Protein AF-A0A355WJ47-F1 (afdb_monomer_lite)

Radius of gyration: 17.59 Å; chains: 1; bounding box: 29×33×42 Å

Structure (mmCIF, N/CA/C/O backbone):
data_AF-A0A355WJ47-F1
#
_entry.id   AF-A0A355WJ47-F1
#
loop_
_atom_site.group_PDB
_atom_site.id
_atom_site.type_symbol
_atom_site.label_atom_id
_atom_site.label_alt_id
_atom_site.label_comp_id
_atom_site.label_asym_id
_atom_site.label_entity_id
_atom_site.label_seq_id
_atom_site.pdbx_PDB_ins_code
_atom_site.Cartn_x
_atom_site.Cartn_y
_atom_site.Cartn_z
_atom_site.occupancy
_atom_site.B_iso_or_equiv
_atom_site.auth_seq_id
_atom_site.auth_comp_id
_atom_site.auth_asym_id
_atom_site.auth_atom_id
_atom_site.pdbx_PDB_model_num
ATOM 1 N N . LYS A 1 1 ? -11.192 10.834 -9.776 1.00 74.88 1 LYS A N 1
ATOM 2 C CA . LYS A 1 1 ? -10.019 10.675 -10.678 1.00 74.88 1 LYS A CA 1
ATOM 3 C C . LYS A 1 1 ? -10.281 9.476 -11.589 1.00 74.88 1 LYS A C 1
ATOM 5 O O . LYS A 1 1 ? -10.699 8.456 -11.050 1.00 74.88 1 LYS A O 1
ATOM 10 N N . PRO A 1 2 ? -10.142 9.591 -12.922 1.00 90.44 2 PRO A N 1
ATOM 11 C CA . PRO A 1 2 ? -10.475 8.495 -13.833 1.00 90.44 2 PRO A CA 1
ATOM 12 C C . PRO A 1 2 ? -9.542 7.297 -13.617 1.00 90.44 2 PRO A C 1
ATOM 14 O O . PRO A 1 2 ? -8.343 7.470 -13.396 1.00 90.44 2 PRO A O 1
ATOM 17 N N . VAL A 1 3 ? -10.100 6.087 -13.664 1.00 90.75 3 VAL A N 1
ATOM 18 C CA . VAL A 1 3 ? -9.340 4.837 -13.528 1.00 90.75 3 VAL A CA 1
ATOM 19 C C . VAL A 1 3 ? -8.800 4.434 -14.896 1.00 90.75 3 VAL A C 1
ATOM 21 O O . VAL A 1 3 ? -9.572 4.204 -15.824 1.00 90.75 3 VAL A O 1
ATOM 24 N N . LEU A 1 4 ? -7.477 4.307 -15.012 1.00 91.75 4 LEU A N 1
ATOM 25 C CA . LEU A 1 4 ? -6.827 3.779 -16.211 1.00 91.75 4 LEU A CA 1
ATOM 26 C C . LEU A 1 4 ? -6.780 2.251 -16.151 1.00 91.75 4 LEU A C 1
ATOM 28 O O . LEU A 1 4 ? -6.264 1.674 -15.194 1.00 91.75 4 LEU A O 1
ATOM 32 N N . ARG A 1 5 ? -7.302 1.592 -17.187 1.00 92.56 5 ARG A N 1
ATOM 33 C CA . ARG A 1 5 ? -7.254 0.132 -17.331 1.00 92.56 5 ARG A CA 1
ATOM 34 C C . ARG A 1 5 ? -6.119 -0.232 -18.278 1.00 92.56 5 ARG A C 1
ATOM 36 O O . ARG A 1 5 ? -6.213 0.017 -19.474 1.00 92.56 5 ARG A O 1
ATOM 43 N N . LEU A 1 6 ? -5.049 -0.802 -17.734 1.00 92.44 6 LEU A N 1
ATOM 44 C CA . LEU A 1 6 ? -3.853 -1.176 -18.486 1.00 92.44 6 LEU A CA 1
ATOM 45 C C . LEU A 1 6 ? -3.663 -2.701 -18.464 1.00 92.44 6 LEU A C 1
ATOM 47 O O . LEU A 1 6 ? -3.877 -3.319 -17.417 1.00 92.44 6 LEU A O 1
ATOM 51 N N . PRO A 1 7 ? -3.216 -3.326 -19.568 1.00 95.44 7 PRO A N 1
ATOM 52 C CA . PRO A 1 7 ? -2.844 -4.736 -19.562 1.00 95.44 7 PRO A CA 1
ATOM 53 C C . PRO A 1 7 ? -1.669 -5.002 -18.612 1.00 95.44 7 PRO A C 1
ATOM 55 O O . PRO A 1 7 ? -0.620 -4.360 -18.704 1.00 95.44 7 PRO A O 1
ATOM 58 N N . ALA A 1 8 ? -1.800 -6.006 -17.741 1.00 95.25 8 ALA A N 1
ATOM 59 C CA . ALA A 1 8 ? -0.765 -6.340 -16.758 1.00 95.25 8 ALA A CA 1
ATOM 60 C C . ALA A 1 8 ? 0.582 -6.722 -17.401 1.00 95.25 8 ALA A C 1
ATOM 62 O O . ALA A 1 8 ? 1.642 -6.424 -16.858 1.00 95.25 8 ALA A O 1
ATOM 63 N N . ALA A 1 9 ? 0.563 -7.376 -18.568 1.00 96.25 9 ALA A N 1
ATOM 64 C CA . ALA A 1 9 ? 1.778 -7.691 -19.319 1.00 96.25 9 ALA A CA 1
ATOM 65 C C . ALA A 1 9 ? 2.512 -6.424 -19.790 1.00 96.25 9 ALA A C 1
ATOM 67 O O . ALA A 1 9 ? 3.713 -6.307 -19.561 1.00 96.25 9 ALA A O 1
ATOM 68 N N . GLY A 1 10 ? 1.782 -5.456 -20.354 1.00 96.88 10 GLY A N 1
ATOM 69 C CA . GLY A 1 10 ? 2.352 -4.185 -20.807 1.00 96.88 10 GLY A CA 1
ATOM 70 C C . GLY A 1 10 ? 2.946 -3.373 -19.657 1.00 96.88 10 GLY A C 1
ATOM 71 O O . GLY A 1 10 ? 4.073 -2.896 -19.760 1.00 96.88 10 GLY A O 1
ATOM 72 N N . LEU A 1 11 ? 2.243 -3.294 -18.521 1.00 96.38 11 LEU A N 1
ATOM 73 C CA . LEU A 1 11 ? 2.754 -2.589 -17.342 1.00 96.38 11 LEU A CA 1
ATOM 74 C C . LEU A 1 11 ? 4.014 -3.256 -16.763 1.00 96.38 11 LEU A C 1
ATOM 76 O O . LEU A 1 11 ? 4.951 -2.558 -16.384 1.00 96.38 11 LEU A O 1
ATOM 80 N N . ARG A 1 12 ? 4.073 -4.597 -16.735 1.00 97.25 12 ARG A N 1
ATOM 81 C CA . ARG A 1 12 ? 5.285 -5.326 -16.316 1.00 97.25 12 ARG A CA 1
ATOM 82 C C . ARG A 1 12 ? 6.471 -5.006 -17.221 1.00 97.25 12 ARG A C 1
ATOM 84 O O . ARG A 1 12 ? 7.540 -4.702 -16.704 1.00 97.25 12 ARG A O 1
ATOM 91 N N . ALA A 1 13 ? 6.278 -5.042 -18.540 1.00 97.88 13 ALA A N 1
ATOM 92 C CA . ALA A 1 13 ? 7.336 -4.733 -19.501 1.00 97.88 13 ALA A CA 1
ATOM 93 C C . ALA A 1 13 ? 7.845 -3.291 -19.340 1.00 97.88 13 ALA A C 1
ATOM 95 O O . ALA A 1 13 ? 9.049 -3.071 -19.236 1.00 97.88 13 ALA A O 1
ATOM 96 N N . ALA A 1 14 ? 6.932 -2.322 -19.226 1.00 97.44 14 ALA A N 1
ATOM 97 C CA . ALA A 1 14 ? 7.292 -0.921 -19.023 1.00 97.44 14 ALA A CA 1
ATOM 98 C C . ALA A 1 14 ? 8.111 -0.712 -17.737 1.00 97.44 14 ALA A C 1
ATOM 100 O O . ALA A 1 14 ? 9.148 -0.051 -17.766 1.00 97.44 14 ALA A O 1
ATOM 101 N N . LEU A 1 15 ? 7.694 -1.315 -16.617 1.00 97.38 15 LEU A N 1
ATOM 102 C CA . LEU A 1 15 ? 8.420 -1.207 -15.347 1.00 97.38 15 LEU A CA 1
ATOM 103 C C . LEU A 1 15 ? 9.771 -1.940 -15.362 1.00 97.38 15 LEU A C 1
ATOM 105 O O . LEU A 1 15 ? 10.716 -1.460 -14.738 1.00 97.38 15 LEU A O 1
ATOM 109 N N . ALA A 1 16 ? 9.888 -3.055 -16.091 1.00 97.69 16 ALA A N 1
ATOM 110 C CA . ALA A 1 16 ? 11.149 -3.784 -16.250 1.00 97.69 16 ALA A CA 1
ATOM 111 C C . ALA A 1 16 ? 12.220 -2.960 -16.981 1.00 97.69 16 ALA A C 1
ATOM 113 O O . ALA A 1 16 ? 13.396 -3.074 -16.649 1.00 97.69 16 ALA A O 1
ATOM 114 N N . VAL A 1 17 ? 11.816 -2.099 -17.923 1.00 98.19 17 VAL A N 1
ATOM 115 C CA . VAL A 1 17 ? 12.723 -1.159 -18.601 1.00 98.19 17 VAL A CA 1
ATOM 116 C C . VAL A 1 17 ? 12.964 0.092 -17.751 1.00 98.19 17 VAL A C 1
ATOM 118 O O . VAL A 1 17 ? 14.098 0.534 -17.601 1.00 98.19 17 VAL A O 1
ATOM 121 N N . ALA A 1 18 ? 11.916 0.662 -17.153 1.00 98.00 18 ALA A N 1
ATOM 122 C CA . ALA A 1 18 ? 12.010 1.935 -16.437 1.00 98.00 18 ALA A CA 1
ATOM 123 C C . ALA A 1 18 ? 12.834 1.861 -15.138 1.00 98.00 18 ALA A C 1
ATOM 125 O O . ALA A 1 18 ? 13.536 2.816 -14.805 1.00 98.00 18 ALA A O 1
ATOM 126 N N . LYS A 1 19 ? 12.754 0.750 -14.393 1.00 97.75 19 LYS A N 1
ATOM 127 C CA . LYS A 1 19 ? 13.441 0.579 -13.102 1.00 97.75 19 LYS A CA 1
ATOM 128 C C . LYS A 1 19 ? 14.975 0.636 -13.204 1.00 97.75 19 LYS A C 1
ATOM 130 O O . LYS A 1 19 ? 15.552 1.445 -12.477 1.00 97.75 19 LYS A O 1
ATOM 135 N N . PRO A 1 20 ? 15.656 -0.149 -14.065 1.00 97.62 20 PRO A N 1
ATOM 136 C CA . PRO A 1 20 ? 17.115 -0.075 -14.191 1.00 97.62 20 PRO A CA 1
ATOM 137 C C . PRO A 1 20 ? 17.603 1.271 -14.746 1.00 97.62 20 PRO A C 1
ATOM 139 O O . PRO A 1 20 ? 18.714 1.681 -14.437 1.00 97.62 20 PRO A O 1
ATOM 142 N N . LEU A 1 21 ? 16.766 1.989 -15.504 1.00 98.19 21 LEU A N 1
ATOM 143 C CA . LEU A 1 21 ? 17.061 3.340 -15.999 1.00 98.19 21 LEU A CA 1
ATOM 144 C C . LEU A 1 21 ? 16.836 4.448 -14.951 1.00 98.19 21 LEU A C 1
ATOM 146 O O . LEU A 1 21 ? 17.028 5.621 -15.254 1.00 98.19 21 LEU A O 1
ATOM 150 N N . GLY A 1 22 ? 16.372 4.113 -13.741 1.00 97.06 22 GLY A N 1
ATOM 151 C CA . GLY A 1 22 ? 16.062 5.097 -12.697 1.00 97.06 22 GLY A CA 1
ATOM 152 C C . GLY A 1 22 ? 14.796 5.928 -12.952 1.00 97.06 22 GLY A C 1
ATOM 153 O O . GLY A 1 22 ? 14.485 6.821 -12.169 1.00 97.06 22 GLY A O 1
ATOM 154 N N . LEU A 1 23 ? 14.027 5.618 -14.002 1.00 97.69 23 LEU A N 1
ATOM 155 C CA . LEU A 1 23 ? 12.800 6.336 -14.378 1.00 97.69 23 LEU A CA 1
ATOM 156 C C . LEU A 1 23 ? 11.596 5.965 -13.499 1.00 97.69 23 LEU A C 1
ATOM 158 O O . LEU A 1 23 ? 10.566 6.635 -13.523 1.00 97.69 23 LEU A O 1
ATOM 162 N N . SER A 1 24 ? 11.703 4.881 -12.731 1.00 96.31 24 SER A N 1
ATOM 163 C CA . SER A 1 24 ? 10.669 4.424 -11.807 1.00 96.31 24 SER A CA 1
ATOM 164 C C . SER A 1 24 ? 11.286 3.867 -10.531 1.00 96.31 24 SER A C 1
ATOM 166 O O . SER A 1 24 ? 12.236 3.085 -10.560 1.00 96.31 24 SER A O 1
ATOM 168 N N . ARG A 1 25 ? 10.668 4.183 -9.388 1.00 96.69 25 ARG A N 1
ATOM 169 C CA . ARG A 1 25 ? 10.972 3.513 -8.114 1.00 96.69 25 ARG A CA 1
ATOM 170 C C . ARG A 1 25 ? 10.492 2.060 -8.071 1.00 96.69 25 ARG A C 1
ATOM 172 O O . ARG A 1 25 ? 11.015 1.287 -7.275 1.00 96.69 25 ARG A O 1
ATOM 179 N N . TYR A 1 26 ? 9.531 1.687 -8.911 1.00 96.00 26 TYR A N 1
ATOM 180 C CA . TYR A 1 26 ? 8.903 0.365 -8.942 1.00 96.00 26 TYR A CA 1
ATOM 181 C C . TYR A 1 26 ? 9.414 -0.475 -10.111 1.00 96.00 26 TYR A C 1
ATOM 183 O O . TYR A 1 26 ? 9.564 0.059 -11.212 1.00 96.00 26 TYR A O 1
ATOM 191 N N . GLY A 1 27 ? 9.626 -1.771 -9.885 1.00 96.56 27 GLY A N 1
ATOM 192 C CA . GLY A 1 27 ? 9.877 -2.762 -10.926 1.00 96.56 27 GLY A CA 1
ATOM 193 C C . GLY A 1 27 ? 8.640 -3.612 -11.262 1.00 96.56 27 GLY A C 1
ATOM 194 O O . GLY A 1 27 ? 7.537 -3.361 -10.756 1.00 96.56 27 GLY A O 1
ATOM 195 N N . PRO A 1 28 ? 8.790 -4.616 -12.144 1.00 96.25 28 PRO A N 1
ATOM 196 C CA . PRO A 1 28 ? 7.694 -5.481 -12.590 1.00 96.25 28 PRO A CA 1
ATOM 197 C C . PRO A 1 28 ? 6.998 -6.239 -11.446 1.00 96.25 28 PRO A C 1
ATOM 199 O O . PRO A 1 28 ? 5.816 -6.577 -11.561 1.00 96.25 28 PRO A O 1
ATOM 202 N N . GLU A 1 29 ? 7.685 -6.472 -10.328 1.00 94.44 29 GLU A N 1
ATOM 203 C CA . GLU A 1 29 ? 7.149 -7.066 -9.101 1.00 94.44 29 GLU A CA 1
ATOM 204 C C . GLU A 1 29 ? 5.970 -6.274 -8.514 1.00 94.44 29 GLU A C 1
ATOM 206 O O . GLU A 1 29 ? 5.027 -6.874 -7.988 1.00 94.44 29 GLU A O 1
ATOM 211 N N . GLN A 1 30 ? 5.947 -4.948 -8.699 1.00 95.00 30 GLN A N 1
ATOM 212 C CA . GLN A 1 30 ? 4.862 -4.089 -8.219 1.00 95.00 30 GLN A CA 1
ATOM 213 C C . GLN A 1 30 ? 3.518 -4.446 -8.863 1.00 95.00 30 GLN A C 1
ATOM 215 O O . GLN A 1 30 ? 2.469 -4.325 -8.229 1.00 95.00 30 GLN A O 1
ATOM 220 N N . VAL A 1 31 ? 3.525 -4.933 -10.109 1.00 94.88 31 VAL A N 1
ATOM 221 C CA . VAL A 1 31 ? 2.287 -5.334 -10.793 1.00 94.88 31 VAL A CA 1
ATOM 222 C C . VAL A 1 31 ? 1.632 -6.508 -10.073 1.00 94.88 31 VAL A C 1
ATOM 224 O O . VAL A 1 31 ? 0.417 -6.508 -9.892 1.00 94.88 31 VAL A O 1
ATOM 227 N N . ARG A 1 32 ? 2.423 -7.476 -9.589 1.00 90.94 32 ARG A N 1
ATOM 228 C CA . ARG A 1 32 ? 1.890 -8.606 -8.812 1.00 90.94 32 ARG A CA 1
ATOM 229 C C . 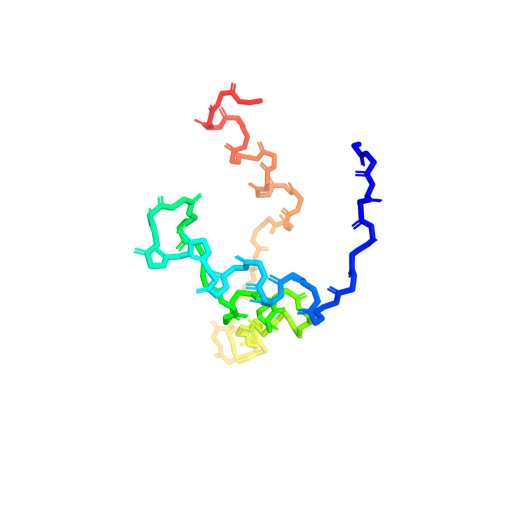ARG A 1 32 ? 1.273 -8.134 -7.501 1.00 90.94 32 ARG A C 1
ATOM 231 O O . ARG A 1 32 ? 0.194 -8.6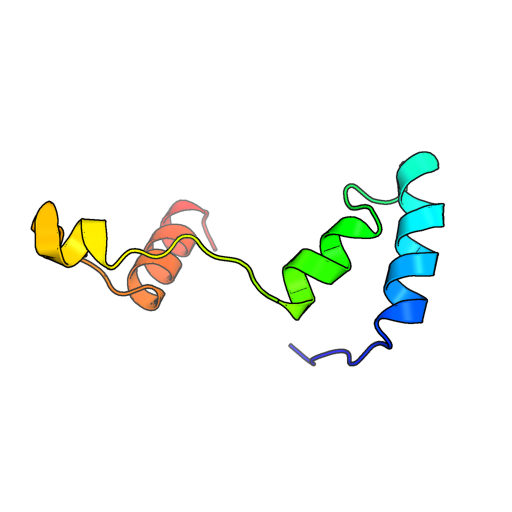03 -7.148 1.00 90.94 32 ARG A O 1
ATOM 238 N N . PHE A 1 33 ? 1.926 -7.194 -6.815 1.00 91.25 33 PHE A N 1
ATOM 239 C CA . PHE A 1 33 ? 1.385 -6.605 -5.592 1.00 91.25 33 PHE A CA 1
ATOM 240 C C . PHE A 1 33 ? 0.023 -5.944 -5.847 1.00 91.25 33 PHE A C 1
ATOM 242 O O . PHE A 1 33 ? -0.917 -6.166 -5.095 1.00 91.25 33 PHE A O 1
ATOM 249 N N . LEU A 1 34 ? -0.128 -5.206 -6.950 1.00 90.19 34 LEU A N 1
ATOM 250 C CA . LEU A 1 34 ? -1.397 -4.564 -7.309 1.00 90.19 34 LEU A CA 1
ATOM 251 C C . LEU A 1 34 ? -2.492 -5.553 -7.737 1.00 90.19 34 LEU A C 1
ATOM 253 O O . LEU A 1 34 ? -3.663 -5.314 -7.454 1.00 90.19 34 LEU A O 1
ATOM 257 N N . GLN A 1 35 ? -2.138 -6.646 -8.420 1.00 90.94 35 GLN A N 1
ATOM 258 C CA . GLN A 1 35 ? -3.108 -7.647 -8.879 1.00 90.94 35 GLN A CA 1
ATOM 259 C C . GLN A 1 35 ? -3.701 -8.445 -7.722 1.00 90.94 35 GLN A C 1
ATOM 261 O O . GLN A 1 35 ? -4.918 -8.578 -7.616 1.00 90.94 35 GLN A O 1
ATOM 266 N N . TYR A 1 36 ? -2.832 -8.975 -6.865 1.00 90.25 36 TYR A N 1
ATOM 267 C CA . TYR A 1 36 ? -3.238 -9.912 -5.823 1.00 90.25 36 TYR A CA 1
ATOM 268 C C . TYR A 1 36 ? -3.458 -9.234 -4.476 1.00 90.25 36 TYR A C 1
ATOM 270 O O . TYR A 1 36 ? -4.102 -9.820 -3.614 1.00 90.25 36 TYR A O 1
ATOM 278 N N . ARG A 1 37 ? -2.945 -8.005 -4.310 1.00 86.56 37 ARG A N 1
ATOM 279 C CA . ARG A 1 37 ? -3.009 -7.210 -3.075 1.00 86.56 37 ARG A CA 1
ATOM 280 C C . ARG A 1 37 ? -2.747 -8.071 -1.840 1.00 86.56 37 ARG A C 1
ATOM 282 O O . ARG A 1 37 ? -3.597 -8.115 -0.954 1.00 86.56 37 ARG A O 1
ATOM 289 N N . PRO A 1 38 ? -1.609 -8.792 -1.798 1.00 86.75 38 PRO A N 1
ATOM 290 C CA . PRO A 1 38 ? -1.302 -9.627 -0.654 1.00 86.75 38 PRO A CA 1
ATOM 291 C C . PRO A 1 38 ? -1.169 -8.716 0.569 1.00 86.75 38 PRO A C 1
ATOM 293 O O . PRO A 1 38 ? -0.279 -7.868 0.631 1.00 86.75 38 PRO A O 1
ATOM 296 N N . VAL A 1 39 ? -2.093 -8.869 1.510 1.00 86.62 39 VAL A N 1
ATOM 297 C CA . VAL A 1 39 ? -2.086 -8.188 2.803 1.00 86.62 39 VAL A CA 1
ATOM 298 C C . VAL A 1 39 ? -1.934 -9.230 3.897 1.00 86.62 39 VAL A C 1
ATOM 300 O O . VAL A 1 39 ? -2.334 -10.382 3.725 1.00 86.62 39 VAL A O 1
ATOM 303 N N . LEU A 1 40 ? -1.328 -8.828 5.010 1.00 89.44 40 LEU A N 1
ATOM 304 C CA . LEU A 1 40 ? -1.234 -9.684 6.182 1.00 89.44 40 LEU A CA 1
ATOM 305 C C . LEU A 1 40 ? -2.640 -9.936 6.736 1.00 89.44 40 LEU A C 1
ATOM 307 O O . LEU A 1 40 ? -3.419 -8.995 6.907 1.00 89.44 40 LEU A O 1
ATOM 311 N N . ASP A 1 41 ? -2.953 -11.196 7.025 1.00 91.25 41 ASP A N 1
ATOM 312 C CA . ASP A 1 41 ? -4.196 -11.545 7.699 1.00 91.25 41 ASP A CA 1
ATOM 313 C C . ASP A 1 41 ? -4.168 -11.038 9.152 1.00 91.25 41 ASP A C 1
ATOM 315 O O . ASP A 1 41 ? -3.219 -11.286 9.896 1.00 91.25 41 ASP A O 1
ATOM 319 N N . ASN A 1 42 ? -5.216 -10.318 9.556 1.00 92.94 42 ASN A N 1
ATOM 320 C CA . ASN A 1 42 ? -5.366 -9.782 10.908 1.00 92.94 42 ASN A CA 1
ATOM 321 C C . ASN A 1 42 ? -6.279 -10.626 11.808 1.00 92.94 42 ASN A C 1
ATOM 323 O O . ASN A 1 42 ? -6.593 -10.191 12.918 1.00 92.94 42 ASN A O 1
ATOM 327 N N . GLN A 1 43 ? -6.700 -11.816 11.370 1.00 94.88 43 GLN A N 1
ATOM 328 C CA . GLN A 1 43 ? -7.557 -12.696 12.167 1.00 94.88 43 GLN A CA 1
ATOM 329 C C . GLN A 1 43 ? -6.955 -13.033 13.533 1.00 94.88 43 GLN A C 1
ATOM 331 O O . GLN A 1 43 ? -7.633 -12.863 14.543 1.00 94.88 43 GLN A O 1
ATOM 336 N N . ALA A 1 44 ? -5.688 -13.454 13.579 1.00 95.75 44 ALA A N 1
ATOM 337 C CA . ALA A 1 44 ? -5.019 -13.778 14.840 1.00 95.75 44 ALA A CA 1
ATOM 338 C C . ALA A 1 44 ? -4.931 -12.548 15.756 1.00 95.75 44 ALA A C 1
ATOM 340 O O . ALA A 1 44 ? -5.256 -12.633 16.935 1.00 95.75 44 ALA A O 1
ATOM 341 N N . LEU A 1 45 ? -4.589 -11.380 15.198 1.00 95.25 45 LEU A N 1
ATOM 342 C CA . LEU A 1 45 ? -4.510 -10.115 15.934 1.00 95.25 45 LEU A CA 1
ATOM 343 C C . LEU A 1 45 ? -5.836 -9.794 16.648 1.00 95.25 45 LEU A C 1
ATOM 345 O O . LEU A 1 45 ? -5.843 -9.426 17.819 1.00 95.25 45 LEU A O 1
ATOM 349 N N . LYS A 1 46 ? -6.965 -9.995 15.968 1.00 94.69 46 LYS A N 1
ATOM 350 C CA . LYS A 1 46 ? -8.294 -9.730 16.535 1.00 94.69 46 LYS A CA 1
ATOM 351 C C . LYS A 1 46 ? -8.754 -10.806 17.517 1.00 94.69 46 LYS A C 1
ATOM 353 O O . LYS A 1 46 ? -9.302 -10.477 18.562 1.00 94.69 46 LYS A O 1
ATOM 358 N N . ARG A 1 47 ? -8.563 -12.083 17.174 1.00 96.38 47 ARG A N 1
ATOM 359 C CA . ARG A 1 47 ? -9.095 -13.216 17.947 1.00 96.38 47 ARG A CA 1
ATOM 360 C C . ARG A 1 47 ? -8.228 -13.562 19.152 1.00 96.38 47 ARG A C 1
ATOM 362 O O . ARG A 1 47 ? -8.755 -13.745 20.241 1.00 96.38 47 ARG A O 1
ATOM 369 N N . ASP A 1 48 ? -6.922 -13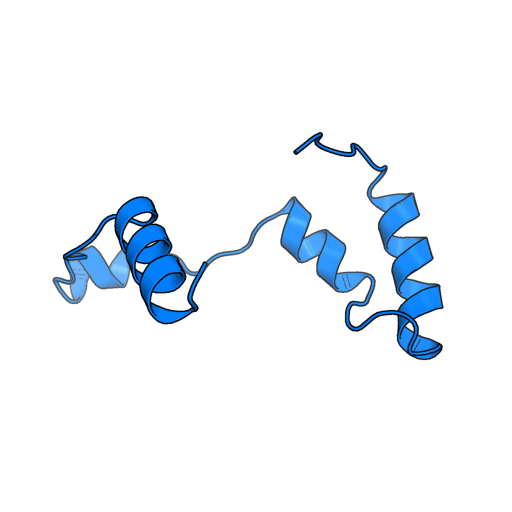.665 18.942 1.00 97.69 48 ASP A N 1
ATOM 370 C CA . ASP A 1 48 ? -5.993 -14.244 19.915 1.00 97.69 48 ASP A CA 1
ATOM 371 C C . ASP A 1 48 ? -5.317 -13.155 20.761 1.00 97.69 48 ASP A C 1
ATOM 373 O O . ASP A 1 48 ? -5.036 -13.370 21.936 1.00 97.69 48 ASP A O 1
ATOM 377 N N . PHE A 1 49 ? -5.103 -11.966 20.185 1.00 96.12 49 PHE A N 1
ATOM 378 C CA . PHE A 1 49 ? -4.502 -10.818 20.882 1.00 96.12 49 PHE A CA 1
ATOM 379 C C . PHE A 1 49 ? -5.532 -9.777 21.350 1.00 96.12 49 PHE A C 1
ATOM 381 O O . PHE A 1 49 ? -5.151 -8.774 21.948 1.00 96.12 49 PHE A O 1
ATOM 388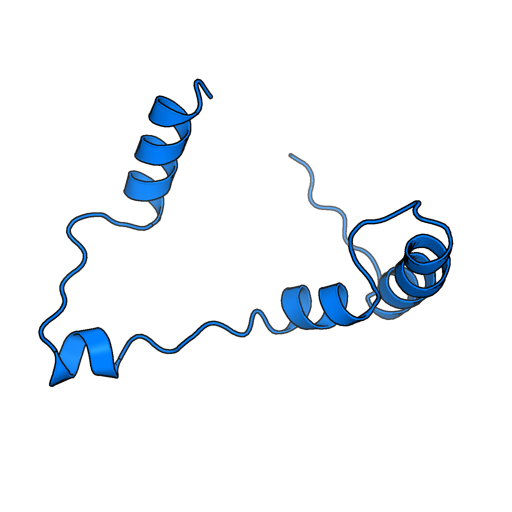 N N . GLY A 1 50 ? -6.826 -9.994 21.080 1.00 94.56 50 GLY A N 1
ATOM 389 C CA . GLY A 1 50 ? -7.909 -9.108 21.521 1.00 94.56 50 GLY A CA 1
ATOM 390 C C . GLY A 1 50 ? -7.880 -7.705 20.907 1.00 94.56 50 GLY A C 1
ATOM 391 O O . GLY A 1 50 ? -8.465 -6.780 21.465 1.00 94.56 50 GLY A O 1
ATOM 392 N N . TYR A 1 51 ? -7.187 -7.513 19.782 1.00 95.19 51 TYR A N 1
ATOM 393 C CA . TYR A 1 51 ? -7.080 -6.203 19.148 1.00 95.19 51 TYR A CA 1
ATOM 394 C C . TYR A 1 51 ? -8.396 -5.788 18.487 1.00 95.19 51 TYR A C 1
ATOM 396 O O . TYR A 1 51 ? -8.901 -6.465 17.585 1.00 95.19 51 TYR A O 1
ATOM 404 N N . GLN A 1 52 ? -8.886 -4.610 18.861 1.00 94.31 52 GLN A N 1
ATOM 405 C CA . GLN A 1 52 ? -10.004 -3.945 18.211 1.00 94.31 52 GLN A CA 1
ATOM 406 C C . GLN A 1 52 ? -9.532 -2.585 17.678 1.00 94.31 52 GLN A C 1
ATOM 408 O O . GLN A 1 52 ? -9.047 -1.777 18.464 1.00 94.31 52 GLN A O 1
ATOM 413 N N . PRO A 1 53 ? -9.619 -2.322 16.360 1.00 93.12 53 PRO A N 1
ATOM 414 C CA . PRO A 1 53 ? -9.297 -1.003 15.827 1.00 93.12 53 PRO A CA 1
ATOM 415 C C . PRO A 1 53 ? -10.256 0.055 16.382 1.00 93.12 53 PRO A C 1
ATOM 417 O O . PRO A 1 53 ? -11.470 -0.114 16.270 1.00 93.12 53 PRO A O 1
ATOM 420 N N . ASP A 1 54 ? -9.711 1.153 16.905 1.00 95.62 54 ASP A N 1
ATOM 421 C CA . ASP A 1 54 ? -10.502 2.298 17.385 1.00 95.62 54 ASP A CA 1
ATOM 422 C C . ASP A 1 54 ? -11.137 3.095 16.239 1.00 95.62 54 ASP A C 1
ATOM 424 O O . ASP A 1 54 ? -12.147 3.768 16.419 1.00 95.62 54 ASP A O 1
ATOM 428 N N . LEU A 1 55 ? -10.524 3.023 15.054 1.00 96.75 55 LEU A N 1
ATOM 429 C CA . LEU A 1 55 ? -10.920 3.753 13.859 1.00 96.75 55 LEU A CA 1
ATOM 430 C C . LEU A 1 55 ? -11.047 2.804 12.668 1.00 96.75 55 LEU A C 1
ATOM 432 O O . LEU A 1 55 ? -10.264 1.862 12.486 1.00 96.75 55 LEU A O 1
ATOM 436 N N . THR A 1 56 ? -12.012 3.095 11.808 1.00 95.44 56 THR A N 1
ATOM 437 C CA . THR A 1 56 ? -12.142 2.471 10.493 1.00 95.44 56 THR A CA 1
ATOM 438 C C . THR A 1 56 ? -11.016 2.920 9.560 1.00 95.44 56 THR A C 1
ATOM 440 O O . THR A 1 56 ? -10.385 3.959 9.747 1.00 95.44 56 THR A O 1
ATOM 443 N N . SER A 1 57 ? -10.781 2.169 8.480 1.00 94.00 57 SER A N 1
ATOM 444 C CA . SER A 1 57 ? -9.784 2.556 7.471 1.00 94.00 57 SER A CA 1
ATOM 445 C C . SER A 1 57 ? -10.057 3.929 6.843 1.00 94.00 57 SER A C 1
ATOM 447 O O . SER A 1 57 ? -9.109 4.598 6.445 1.00 94.00 57 SER A O 1
ATOM 449 N N . ALA A 1 58 ? -11.326 4.344 6.758 1.00 97.50 58 ALA A N 1
ATOM 450 C CA . ALA A 1 58 ? -11.705 5.664 6.260 1.00 97.50 58 ALA A CA 1
ATOM 451 C C . ALA A 1 58 ? -11.328 6.765 7.262 1.00 97.50 58 ALA A C 1
ATOM 453 O O . ALA A 1 58 ? -10.648 7.713 6.892 1.00 97.50 58 ALA A O 1
ATOM 454 N N . GLU A 1 59 ? -11.663 6.597 8.542 1.00 98.25 59 GLU A N 1
ATOM 455 C CA . GLU A 1 59 ? -11.334 7.585 9.579 1.00 98.25 59 GLU A CA 1
ATOM 456 C C . GLU A 1 59 ? -9.822 7.729 9.788 1.00 98.25 59 GLU A C 1
ATOM 458 O O . GLU A 1 59 ? -9.323 8.838 9.974 1.00 98.25 59 GLU A O 1
ATOM 463 N N . VAL A 1 60 ? -9.068 6.625 9.707 1.00 97.69 60 VAL A N 1
ATOM 464 C CA . VAL A 1 60 ? -7.596 6.675 9.729 1.00 97.69 60 VAL A CA 1
ATOM 465 C C . VAL A 1 60 ? -7.055 7.441 8.521 1.00 97.69 60 VAL A C 1
ATOM 467 O O . VAL A 1 60 ? -6.089 8.192 8.657 1.00 97.69 60 VAL A O 1
ATOM 470 N N . PHE A 1 61 ? -7.661 7.274 7.343 1.00 97.38 61 PHE A N 1
ATOM 471 C CA . PHE A 1 61 ? -7.263 8.020 6.152 1.00 97.38 61 PHE A CA 1
ATOM 472 C C . PHE A 1 61 ? -7.549 9.519 6.308 1.00 97.38 61 PHE A C 1
ATOM 474 O O . PHE A 1 61 ? -6.651 10.325 6.066 1.00 97.38 61 PHE A O 1
ATOM 481 N N . ASP A 1 62 ? -8.726 9.888 6.814 1.00 98.00 62 ASP A N 1
ATOM 482 C CA . ASP A 1 62 ? -9.080 11.282 7.107 1.00 98.00 62 ASP A CA 1
ATOM 483 C C . ASP A 1 62 ? -8.135 11.901 8.151 1.00 98.00 62 ASP A C 1
ATOM 485 O O . ASP A 1 62 ? -7.705 13.051 8.019 1.00 98.00 62 ASP A O 1
ATOM 489 N N . LEU A 1 63 ? -7.775 11.141 9.192 1.00 98.12 63 LEU A N 1
ATOM 490 C CA . LEU A 1 63 ? -6.806 11.563 10.205 1.00 98.12 63 LEU A CA 1
ATOM 491 C C . LEU A 1 63 ? -5.421 11.802 9.590 1.00 98.12 63 LEU A C 1
ATOM 493 O O . LEU A 1 63 ? -4.782 12.815 9.882 1.00 98.12 63 LEU A O 1
ATOM 497 N N . TRP A 1 64 ? -4.969 10.896 8.721 1.00 97.81 64 TRP A N 1
ATOM 498 C CA . TRP A 1 64 ? -3.708 11.045 8.001 1.00 97.81 64 TRP A CA 1
ATOM 499 C C . TRP A 1 64 ? -3.713 12.274 7.087 1.00 97.81 64 TRP A C 1
ATOM 501 O O . TRP A 1 64 ? -2.729 13.010 7.084 1.00 97.81 64 TRP A O 1
ATOM 511 N N . GLN A 1 65 ? -4.806 12.541 6.362 1.00 98.06 65 GLN A N 1
ATOM 512 C CA . GLN A 1 65 ? -4.916 13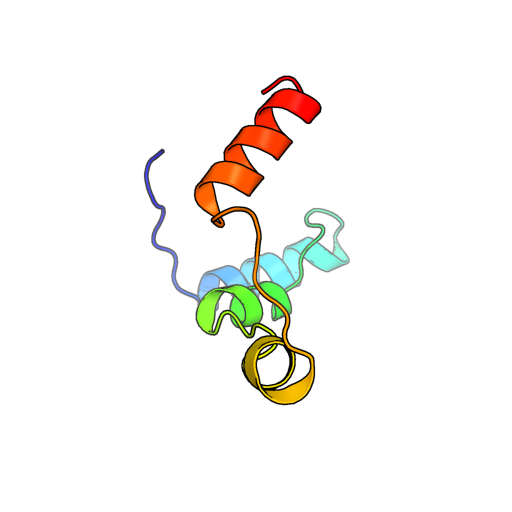.729 5.506 1.00 98.06 65 GLN A CA 1
ATOM 513 C C . GLN A 1 65 ? -4.758 15.016 6.318 1.00 98.06 65 GLN A C 1
ATOM 515 O O . GLN A 1 65 ? -3.9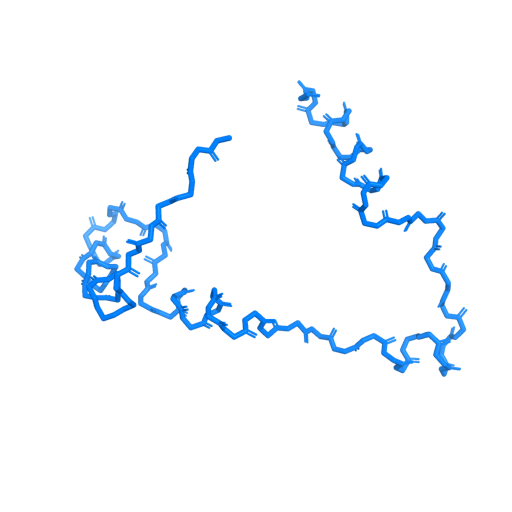23 15.852 5.974 1.00 98.06 65 GLN A O 1
ATOM 520 N N . LYS A 1 66 ? -5.460 15.119 7.454 1.00 97.69 66 LYS A N 1
ATOM 521 C CA . LYS A 1 66 ? -5.329 16.260 8.376 1.00 97.69 66 LYS A CA 1
ATOM 522 C C . LYS A 1 66 ? -3.886 16.448 8.846 1.00 97.69 66 LYS A C 1
ATOM 524 O O . LYS A 1 66 ? -3.381 17.566 8.826 1.00 97.69 66 LYS A O 1
ATOM 529 N N . ALA A 1 67 ? -3.213 15.364 9.237 1.00 97.44 67 ALA A N 1
ATOM 530 C CA . ALA A 1 67 ? -1.817 15.410 9.677 1.00 97.44 67 ALA A CA 1
ATOM 531 C C . ALA A 1 67 ? -0.837 15.765 8.540 1.00 97.44 67 ALA A C 1
ATOM 533 O O . ALA A 1 67 ? 0.186 16.400 8.788 1.00 97.44 67 ALA A O 1
ATOM 534 N N . ALA A 1 68 ? -1.148 15.374 7.302 1.00 97.25 68 ALA A N 1
ATOM 535 C CA . ALA A 1 68 ? -0.356 15.667 6.110 1.00 97.25 68 ALA A CA 1
ATOM 536 C C . ALA A 1 68 ? -0.652 17.048 5.486 1.00 97.25 68 ALA A C 1
ATOM 538 O O . ALA A 1 68 ? 0.040 17.434 4.545 1.00 97.25 68 ALA A O 1
ATOM 539 N N . GLY A 1 69 ? -1.656 17.783 5.985 1.00 96.06 69 GLY A N 1
ATOM 540 C CA . GLY A 1 69 ? -2.096 19.065 5.421 1.00 96.06 69 GLY A CA 1
ATOM 541 C C . GLY A 1 69 ? -2.827 18.938 4.077 1.00 96.06 69 GLY A C 1
ATOM 542 O O . GLY A 1 69 ? -2.724 19.842 3.248 1.00 96.06 69 GLY A O 1
ATOM 543 N N . LEU A 1 70 ? -3.504 17.807 3.848 1.00 92.44 70 LEU A N 1
ATOM 544 C CA . LEU A 1 70 ? -4.264 17.481 2.633 1.00 92.44 70 LEU A CA 1
ATOM 545 C C . LEU A 1 70 ? -5.773 17.658 2.805 1.00 92.44 70 LEU A C 1
ATOM 547 O O . LEU A 1 70 ? -6.269 17.512 3.944 1.00 92.44 70 LEU A O 1
#

Sequence (70 aa):
KPVLRLPAAGLRAALAVAKPLGLSRYGPEQVRFLQYRPVLDNQALKRDFGYQPDLTSAEVFDLWQKAAGL

Secondary structure (DSSP, 8-state):
-PPP---HHHHHHHHHHHTTTTS-S--THHHHHHHH------HHHHHTS----SS-HHHHHHHHHHHHT-

pLDDT: mean 94.74, std 3.84, range [74.88, 98.25]

Foldseek 3Di:
DDDDDDDLVVVQVVQCVCVVVVNDPDHSVVSVCVVVVDDDDCPCVCPVVVDDDPDDPVVVVVVVCVVVVD